Protein AF-A0A813FZU3-F1 (afdb_monomer_lite)

Organism: Polarella glacialis (NCBI:txid89957)

Radius of gyration: 17.42 Å; chains: 1; bounding box: 40×36×48 Å

Secondary structure (DSSP, 8-state):
-HHHHHHHHHTT--BPPPHHHHTTTTHHHH-SEEEEPPBTTTB--TTSSTTT-HHHHHHHHHHHHHHHHHHHHHHHHS------PPPPEEEE----TTSTTPPP--HHHHHHHHHHHHH----

Sequence (123 aa):
ALDDVTLLAAEDRFRRPPLEILDGLLGDFGSTRIAELGIPGVGLLPWDSEAGAPSLLRLDQVLTQVACQVAPAASGALGLELTSRSTGLLHEAAGWAGKPGAPQLTQDECCKWFQVFVQHKIM

Structure (mmCIF, N/CA/C/O backbone):
data_AF-A0A813FZU3-F1
#
_entry.id   AF-A0A813FZU3-F1
#
loop_
_atom_site.group_PDB
_atom_site.id
_atom_site.type_symbol
_atom_site.label_atom_id
_atom_site.label_alt_id
_atom_site.label_comp_id
_atom_site.label_asym_id
_atom_site.label_entity_id
_atom_site.label_seq_id
_atom_site.pdbx_PDB_ins_code
_atom_site.Cartn_x
_atom_site.Cartn_y
_atom_site.Cartn_z
_atom_site.occupancy
_atom_site.B_iso_or_equiv
_atom_site.auth_seq_id
_atom_site.auth_comp_id
_atom_site.auth_asym_id
_atom_site.auth_atom_id
_atom_site.pdbx_PDB_model_num
ATOM 1 N N . ALA A 1 1 ? 7.047 11.512 -2.351 1.00 66.50 1 ALA A N 1
ATOM 2 C CA . ALA A 1 1 ? 6.279 10.257 -2.527 1.00 66.50 1 ALA A CA 1
ATOM 3 C C . ALA A 1 1 ? 6.772 9.499 -3.751 1.00 66.50 1 ALA A C 1
ATOM 5 O O . ALA A 1 1 ? 7.302 8.416 -3.579 1.00 66.50 1 ALA A O 1
ATOM 6 N N . LEU A 1 2 ? 6.665 10.054 -4.968 1.00 78.38 2 LEU A N 1
ATOM 7 C CA . LEU A 1 2 ? 7.287 9.436 -6.154 1.00 78.38 2 LEU A CA 1
ATOM 8 C C . LEU A 1 2 ? 8.822 9.372 -6.044 1.00 78.38 2 LEU A C 1
ATOM 10 O O . LEU A 1 2 ? 9.424 8.370 -6.425 1.00 78.38 2 LEU A O 1
ATOM 14 N N . ASP A 1 3 ? 9.439 10.395 -5.448 1.00 82.81 3 ASP A N 1
ATOM 15 C CA . ASP A 1 3 ? 10.880 10.401 -5.167 1.00 82.81 3 ASP A CA 1
ATOM 16 C C . ASP A 1 3 ? 11.262 9.295 -4.171 1.00 82.81 3 ASP A C 1
ATOM 18 O O . ASP A 1 3 ? 12.185 8.526 -4.424 1.00 82.81 3 ASP A O 1
ATOM 22 N N . ASP A 1 4 ? 10.488 9.142 -3.091 1.00 82.50 4 ASP A N 1
ATOM 23 C CA . ASP A 1 4 ? 10.646 8.067 -2.107 1.00 82.50 4 ASP A CA 1
ATOM 24 C C . ASP A 1 4 ? 10.538 6.682 -2.768 1.00 82.50 4 ASP A C 1
ATOM 26 O O . ASP A 1 4 ? 11.349 5.803 -2.502 1.00 82.50 4 ASP A O 1
ATOM 30 N N . VAL A 1 5 ? 9.574 6.483 -3.677 1.00 82.75 5 VAL A N 1
ATOM 31 C CA . VAL A 1 5 ? 9.427 5.223 -4.431 1.00 82.75 5 VAL A CA 1
ATOM 32 C C . VAL A 1 5 ? 10.653 4.959 -5.306 1.00 82.75 5 VAL A C 1
ATOM 34 O O . VAL A 1 5 ? 11.123 3.824 -5.380 1.00 82.75 5 VAL A O 1
ATOM 37 N N . THR A 1 6 ? 11.201 6.000 -5.934 1.00 84.38 6 THR A N 1
ATOM 38 C CA . THR A 1 6 ? 12.414 5.892 -6.757 1.00 84.38 6 THR A CA 1
ATOM 39 C C . THR A 1 6 ? 13.623 5.494 -5.907 1.00 84.38 6 THR A C 1
ATOM 41 O O . THR A 1 6 ? 14.415 4.647 -6.320 1.00 84.38 6 THR A O 1
ATOM 44 N N . LEU A 1 7 ? 13.735 6.043 -4.695 1.00 82.62 7 LEU A N 1
ATOM 45 C CA . LEU A 1 7 ? 14.770 5.680 -3.728 1.00 82.62 7 LEU A CA 1
ATOM 46 C C . LEU A 1 7 ? 14.625 4.222 -3.270 1.00 82.62 7 LEU A C 1
ATOM 48 O O . LEU A 1 7 ? 15.588 3.461 -3.340 1.00 82.62 7 LEU A O 1
ATOM 52 N N . LEU A 1 8 ? 13.416 3.793 -2.896 1.00 82.31 8 LEU A N 1
ATOM 53 C CA . LEU A 1 8 ? 13.147 2.404 -2.504 1.00 82.31 8 LEU A CA 1
ATOM 54 C C . LEU A 1 8 ? 13.440 1.408 -3.639 1.00 82.31 8 LEU A C 1
ATOM 56 O O . LEU A 1 8 ? 13.920 0.301 -3.388 1.00 82.31 8 LEU A O 1
ATOM 60 N N . ALA A 1 9 ? 13.177 1.793 -4.891 1.00 82.56 9 ALA A N 1
ATOM 61 C CA . ALA A 1 9 ? 13.524 0.989 -6.059 1.00 82.56 9 ALA A CA 1
ATOM 62 C C . ALA A 1 9 ? 15.045 0.883 -6.261 1.00 82.56 9 ALA A C 1
ATOM 64 O O . ALA A 1 9 ? 15.535 -0.203 -6.569 1.00 82.56 9 ALA A O 1
ATOM 65 N N . ALA A 1 10 ? 15.791 1.973 -6.049 1.00 83.56 10 ALA A N 1
ATOM 66 C CA . ALA A 1 10 ? 17.253 1.981 -6.131 1.00 83.56 10 ALA A CA 1
ATOM 67 C C . ALA A 1 10 ? 17.919 1.116 -5.043 1.00 83.56 10 ALA A C 1
ATOM 69 O O . ALA A 1 10 ? 19.004 0.580 -5.259 1.00 83.56 10 ALA A O 1
ATOM 70 N N . GLU A 1 11 ? 17.257 0.937 -3.900 1.00 83.00 11 GLU A N 1
ATOM 71 C CA . GLU A 1 11 ? 17.695 0.062 -2.807 1.00 83.00 11 GLU A CA 1
ATOM 72 C C . GLU A 1 11 ? 17.288 -1.421 -2.968 1.00 83.00 11 GLU A C 1
ATOM 74 O O . GLU A 1 11 ? 17.471 -2.209 -2.039 1.00 83.00 11 GLU A O 1
ATOM 79 N N . ASP A 1 12 ? 16.718 -1.814 -4.114 1.00 82.31 12 ASP A N 1
ATOM 80 C CA . ASP A 1 12 ? 16.256 -3.185 -4.404 1.00 82.31 12 ASP A CA 1
ATOM 81 C C . ASP A 1 12 ? 15.269 -3.746 -3.354 1.00 82.31 12 ASP A C 1
ATOM 83 O O . ASP A 1 12 ? 15.288 -4.916 -2.960 1.00 82.31 12 ASP A O 1
ATOM 87 N N . ARG A 1 13 ? 14.378 -2.877 -2.858 1.00 84.06 13 ARG A N 1
ATOM 88 C CA . ARG A 1 13 ? 13.385 -3.238 -1.829 1.00 84.06 13 ARG A CA 1
ATOM 89 C C . ARG A 1 13 ? 12.161 -3.951 -2.389 1.00 84.06 13 ARG A C 1
ATOM 91 O O . ARG A 1 13 ? 11.479 -4.662 -1.656 1.00 84.06 13 ARG A O 1
ATOM 98 N N . PHE A 1 14 ? 11.888 -3.772 -3.675 1.00 89.00 14 PHE A N 1
ATOM 99 C CA . PHE A 1 14 ? 10.747 -4.371 -4.353 1.00 89.00 14 PHE A CA 1
ATOM 100 C C . PHE A 1 14 ? 11.049 -5.811 -4.759 1.00 89.00 14 PHE A C 1
ATOM 102 O O . PHE A 1 14 ? 11.964 -6.073 -5.540 1.00 89.00 14 PHE A O 1
ATOM 109 N N . ARG A 1 15 ? 10.240 -6.753 -4.275 1.00 90.31 15 ARG A N 1
ATOM 110 C CA . ARG A 1 15 ? 10.409 -8.187 -4.540 1.00 90.31 15 ARG A CA 1
ATOM 111 C C . ARG A 1 15 ? 9.158 -8.785 -5.145 1.00 90.31 15 ARG A C 1
ATOM 113 O O . ARG A 1 15 ? 8.048 -8.342 -4.864 1.00 90.31 15 ARG A O 1
ATOM 120 N N . ARG A 1 16 ? 9.334 -9.813 -5.974 1.00 90.31 16 ARG A N 1
ATOM 121 C CA . ARG A 1 16 ? 8.192 -10.553 -6.509 1.00 90.31 16 ARG A CA 1
ATOM 122 C C . ARG A 1 16 ? 7.514 -11.316 -5.362 1.00 90.31 16 ARG A C 1
ATOM 124 O O . ARG A 1 16 ? 8.211 -12.066 -4.673 1.00 90.31 16 ARG A O 1
ATOM 131 N N . PRO A 1 17 ? 6.200 -11.142 -5.147 1.00 90.31 17 PRO A N 1
ATOM 132 C CA . PRO A 1 17 ? 5.489 -11.953 -4.173 1.00 90.31 17 PRO A CA 1
ATOM 133 C C . PRO A 1 17 ? 5.449 -13.428 -4.619 1.00 90.31 17 PRO A C 1
ATOM 135 O O . PRO A 1 17 ? 5.484 -13.701 -5.824 1.00 90.31 17 PRO A O 1
ATOM 138 N N . PRO A 1 18 ? 5.371 -14.387 -3.677 1.00 91.12 18 PRO A N 1
ATOM 139 C CA . PRO A 1 18 ? 5.106 -15.789 -3.992 1.00 91.12 18 PRO A CA 1
ATOM 140 C C . PRO A 1 18 ? 3.855 -15.956 -4.864 1.00 91.12 18 PRO A C 1
ATOM 142 O O . PRO A 1 18 ? 2.876 -15.222 -4.707 1.00 91.12 18 PRO A O 1
ATOM 145 N N . LEU A 1 19 ? 3.876 -16.927 -5.780 1.00 87.75 19 LEU A N 1
ATOM 146 C CA . LEU A 1 19 ? 2.777 -17.139 -6.732 1.00 87.75 19 LEU A CA 1
ATOM 147 C C . LEU A 1 19 ? 1.470 -17.498 -6.018 1.00 87.75 19 LEU A C 1
ATOM 149 O O . LEU A 1 19 ? 0.394 -17.124 -6.467 1.00 87.75 19 LEU A O 1
ATOM 153 N N . G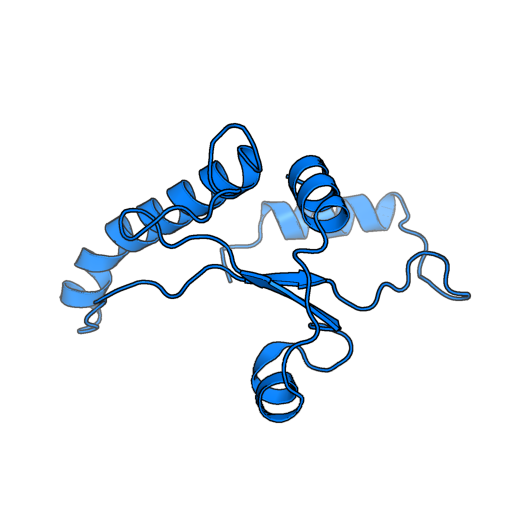LU A 1 20 ? 1.573 -18.165 -4.874 1.00 91.44 20 GLU A N 1
ATOM 154 C CA . GLU A 1 20 ? 0.454 -18.633 -4.063 1.00 91.44 20 GLU A CA 1
ATOM 155 C C . GLU A 1 20 ? -0.370 -17.487 -3.467 1.00 91.44 20 GLU A C 1
ATOM 157 O O . GLU A 1 20 ? -1.554 -17.665 -3.194 1.00 91.44 20 GLU A O 1
ATOM 162 N N . ILE A 1 21 ? 0.241 -16.314 -3.259 1.00 89.12 21 ILE A N 1
ATOM 163 C CA . ILE A 1 21 ? -0.444 -15.143 -2.690 1.00 89.12 21 ILE A CA 1
ATOM 164 C C . ILE A 1 21 ? -0.819 -14.106 -3.748 1.00 89.12 21 ILE A C 1
ATOM 166 O O . ILE A 1 21 ? -1.568 -13.177 -3.465 1.00 89.12 21 ILE A O 1
ATOM 170 N N . LEU A 1 22 ? -0.301 -14.250 -4.964 1.00 85.81 22 LEU A N 1
ATOM 171 C CA . LEU A 1 22 ? -0.411 -13.260 -6.028 1.00 85.81 22 LEU A CA 1
ATOM 172 C C . LEU A 1 22 ? -1.869 -13.058 -6.483 1.00 85.81 22 LEU A C 1
ATOM 174 O O . LEU A 1 22 ? -2.288 -11.915 -6.678 1.00 85.81 22 LEU A O 1
ATOM 178 N N . ASP A 1 23 ? -2.655 -14.138 -6.525 1.00 83.69 23 ASP A N 1
ATOM 179 C CA . ASP A 1 23 ? -4.104 -14.106 -6.790 1.00 83.69 23 ASP A CA 1
ATOM 180 C C . ASP A 1 23 ? -4.904 -13.429 -5.667 1.00 83.69 23 ASP A C 1
ATOM 182 O O . ASP A 1 23 ? -5.956 -12.846 -5.917 1.00 83.69 23 ASP A O 1
ATOM 186 N N . GLY A 1 24 ? -4.401 -13.479 -4.429 1.00 85.06 24 GLY A N 1
ATOM 187 C CA . GLY A 1 24 ? -4.985 -12.774 -3.286 1.00 85.06 24 GLY A CA 1
ATOM 188 C C . GLY A 1 24 ? -4.624 -11.287 -3.226 1.00 85.06 24 GLY A C 1
ATOM 189 O O . GLY A 1 24 ? -5.196 -10.555 -2.421 1.00 85.06 24 GLY A O 1
ATOM 190 N N . LEU A 1 25 ? -3.674 -10.839 -4.053 1.00 88.25 25 LEU A N 1
ATOM 191 C CA . LEU A 1 25 ? -3.287 -9.438 -4.193 1.00 88.25 25 LEU A CA 1
ATOM 192 C C . LEU A 1 25 ? -3.975 -8.825 -5.429 1.00 88.25 25 LEU A C 1
ATOM 194 O O . LEU A 1 25 ? -5.179 -8.961 -5.618 1.00 88.25 25 LEU A O 1
ATOM 198 N N . LEU A 1 26 ? -3.219 -8.122 -6.276 1.00 87.62 26 LEU A N 1
ATOM 199 C CA . LEU A 1 26 ? -3.710 -7.468 -7.490 1.00 87.62 26 LEU A CA 1
ATOM 200 C C . LEU A 1 26 ? -3.376 -8.278 -8.758 1.00 87.62 26 LEU A C 1
ATOM 202 O O . LEU A 1 26 ? -3.363 -7.735 -9.866 1.00 87.62 26 LEU A O 1
ATOM 206 N N . GLY A 1 27 ? -3.066 -9.569 -8.605 1.00 86.50 27 GLY A N 1
ATOM 207 C CA . GLY A 1 27 ? -2.660 -10.451 -9.695 1.00 86.50 27 GLY A CA 1
ATOM 208 C C . GLY A 1 27 ? -1.294 -10.102 -10.300 1.00 86.50 27 GLY A C 1
ATOM 209 O O . GLY A 1 27 ? -0.575 -9.219 -9.830 1.00 86.50 27 GLY A O 1
ATOM 210 N N . ASP A 1 28 ? -0.935 -10.789 -11.387 1.00 83.94 28 ASP A N 1
ATOM 211 C CA . ASP A 1 28 ? 0.422 -10.730 -11.973 1.00 83.94 28 ASP A CA 1
ATOM 212 C C . ASP A 1 28 ? 0.745 -9.356 -12.583 1.00 83.94 28 ASP A C 1
ATOM 214 O O . ASP A 1 28 ? 1.890 -8.896 -12.580 1.00 83.94 28 ASP A O 1
ATOM 218 N N . PHE A 1 29 ? -0.294 -8.656 -13.050 1.00 83.81 29 PHE A N 1
ATOM 219 C CA . PHE A 1 29 ? -0.173 -7.311 -13.607 1.00 83.81 29 PHE A CA 1
ATOM 220 C C . PHE A 1 29 ? -0.218 -6.211 -12.546 1.00 83.81 29 PHE A C 1
ATOM 222 O O . PHE A 1 29 ? 0.420 -5.181 -12.735 1.00 83.81 29 PHE A O 1
ATOM 229 N N . GLY A 1 30 ? -0.965 -6.392 -11.456 1.00 83.44 30 GLY A N 1
ATOM 230 C CA . GLY A 1 30 ? -1.105 -5.370 -10.418 1.00 83.44 30 GLY A CA 1
ATOM 231 C C . GLY A 1 30 ? -0.061 -5.467 -9.304 1.00 83.44 30 GLY A C 1
ATOM 232 O O . GLY A 1 30 ? 0.228 -4.461 -8.666 1.00 83.44 30 GLY A O 1
ATOM 233 N N . SER A 1 31 ? 0.528 -6.648 -9.090 1.00 89.06 31 SER A N 1
ATOM 234 C CA . SER A 1 31 ? 1.501 -6.933 -8.024 1.00 89.06 31 SER A CA 1
ATOM 235 C C . SER A 1 31 ? 2.771 -7.589 -8.568 1.00 89.06 31 SER A C 1
ATOM 237 O O . SER A 1 31 ? 3.214 -8.623 -8.067 1.00 89.06 31 SER A O 1
ATOM 239 N N . THR A 1 32 ? 3.370 -7.009 -9.608 1.00 89.06 32 THR A N 1
ATOM 240 C CA . THR A 1 32 ? 4.573 -7.576 -10.236 1.00 89.06 32 THR A CA 1
ATOM 241 C C . THR A 1 32 ? 5.751 -7.603 -9.265 1.00 89.06 32 THR A C 1
ATOM 243 O O . THR A 1 32 ? 6.441 -8.618 -9.149 1.00 89.06 32 THR A O 1
ATOM 246 N N . ARG A 1 33 ? 5.954 -6.511 -8.521 1.00 90.12 33 ARG A N 1
ATOM 247 C CA . ARG A 1 33 ? 6.794 -6.495 -7.319 1.00 90.12 33 ARG A CA 1
ATOM 248 C C . ARG A 1 33 ? 6.088 -5.732 -6.208 1.00 90.12 33 ARG A C 1
ATOM 250 O O . ARG A 1 33 ? 5.291 -4.838 -6.475 1.00 90.12 33 ARG A O 1
ATOM 257 N N . ILE A 1 34 ? 6.391 -6.077 -4.966 1.00 90.06 34 ILE A N 1
ATOM 258 C CA . ILE A 1 34 ? 5.861 -5.407 -3.784 1.00 90.06 34 ILE A CA 1
ATOM 259 C C . ILE A 1 34 ? 6.994 -4.969 -2.861 1.00 90.06 34 ILE A C 1
ATOM 261 O O . ILE A 1 34 ? 8.038 -5.621 -2.799 1.00 90.06 34 ILE A O 1
ATOM 265 N N . ALA A 1 35 ? 6.775 -3.873 -2.147 1.00 88.56 35 ALA A N 1
ATOM 266 C CA . ALA A 1 35 ? 7.611 -3.446 -1.034 1.00 88.56 35 ALA A CA 1
ATOM 267 C C . ALA A 1 35 ? 6.730 -3.227 0.199 1.00 88.56 35 ALA A C 1
ATOM 269 O O . ALA A 1 35 ? 5.677 -2.593 0.114 1.00 88.56 35 ALA A O 1
ATOM 270 N N . GLU A 1 36 ? 7.158 -3.764 1.336 1.00 83.81 36 GLU A N 1
ATOM 271 C CA . GLU A 1 36 ? 6.485 -3.572 2.619 1.00 83.81 36 GLU A CA 1
ATOM 272 C C . GLU A 1 36 ? 6.971 -2.272 3.271 1.00 83.81 36 GLU A C 1
ATOM 274 O O . GLU A 1 36 ? 8.169 -1.974 3.285 1.00 83.81 36 GLU A O 1
ATOM 279 N N . LEU A 1 37 ? 6.030 -1.494 3.799 1.00 79.00 37 LEU A N 1
ATOM 280 C CA . LEU A 1 37 ? 6.306 -0.346 4.663 1.00 79.00 37 LEU A CA 1
ATOM 281 C C . LEU A 1 37 ? 6.463 -0.810 6.114 1.00 79.00 37 LEU A C 1
ATOM 283 O O . LEU A 1 37 ? 6.188 -1.956 6.433 1.00 79.00 37 LEU A O 1
ATOM 287 N N . GLY A 1 38 ? 6.901 0.043 7.025 1.00 70.94 38 GLY A N 1
ATOM 288 C CA . GLY A 1 38 ? 6.922 -0.300 8.449 1.00 70.94 38 GLY A CA 1
ATOM 289 C C . GLY A 1 38 ? 5.536 -0.389 9.079 1.00 70.94 38 GLY A C 1
ATOM 290 O O . GLY A 1 38 ? 4.532 0.081 8.536 1.00 70.94 38 GLY A O 1
ATOM 291 N N . ILE A 1 39 ? 5.489 -0.945 10.292 1.00 67.56 39 ILE A N 1
ATOM 292 C CA . ILE A 1 39 ? 4.339 -0.785 11.188 1.00 67.56 39 ILE A CA 1
ATOM 293 C C . ILE A 1 39 ? 4.660 0.365 12.153 1.00 67.56 39 ILE A C 1
ATOM 295 O O . ILE A 1 39 ? 5.600 0.247 12.952 1.00 67.56 39 ILE A O 1
ATOM 299 N N . PRO A 1 40 ? 3.879 1.458 12.149 1.00 59.78 40 PRO A N 1
ATOM 300 C CA . PRO A 1 40 ? 4.058 2.559 13.084 1.00 59.78 40 PRO A CA 1
ATOM 301 C C . PRO A 1 40 ? 4.079 2.081 14.530 1.00 59.78 40 PRO A C 1
ATOM 303 O O . PRO A 1 40 ? 3.174 1.387 14.987 1.00 59.78 40 PRO A O 1
ATOM 306 N N . GLY A 1 41 ? 5.128 2.460 15.257 1.00 56.34 41 GLY A N 1
ATOM 307 C CA . GLY A 1 41 ? 5.264 2.188 16.689 1.00 56.34 41 GLY A CA 1
ATOM 308 C C . GLY A 1 41 ? 5.702 0.769 17.074 1.00 56.34 41 GLY A C 1
ATOM 309 O O . GLY A 1 41 ? 6.021 0.565 18.240 1.00 56.34 41 GLY A O 1
ATOM 310 N N . VAL A 1 42 ? 5.768 -0.189 16.140 1.00 59.81 42 VAL A N 1
ATOM 311 C CA . VAL A 1 42 ? 6.208 -1.578 16.421 1.00 59.81 42 VAL A CA 1
ATOM 312 C C . VAL A 1 42 ? 7.628 -1.841 15.906 1.00 59.81 42 VAL A C 1
ATOM 314 O O . VAL A 1 42 ? 8.357 -2.661 16.459 1.00 59.81 42 VAL A O 1
ATOM 317 N N . GLY A 1 43 ? 8.061 -1.084 14.903 1.00 55.16 43 GLY A N 1
ATOM 318 C CA . GLY A 1 43 ? 9.426 -1.097 14.400 1.00 55.16 43 GLY A CA 1
ATOM 319 C C . GLY A 1 43 ? 9.469 -0.395 13.055 1.00 55.16 43 GLY A C 1
ATOM 320 O O . GLY A 1 43 ? 8.750 -0.781 12.137 1.00 55.16 43 GLY A O 1
ATOM 321 N N . LEU A 1 44 ? 10.285 0.652 12.952 1.00 56.03 44 LEU A N 1
ATOM 322 C CA . LEU A 1 44 ? 10.618 1.232 11.657 1.00 56.03 44 LEU A CA 1
ATOM 323 C C . LEU A 1 44 ? 11.572 0.258 10.967 1.00 56.03 44 LEU A C 1
ATOM 325 O O . LEU A 1 44 ? 12.590 -0.126 11.553 1.00 56.03 44 LEU A O 1
ATOM 329 N N . LEU A 1 45 ? 11.266 -0.145 9.734 1.00 61.97 45 LEU A N 1
ATOM 330 C CA . LEU A 1 45 ? 12.293 -0.722 8.880 1.00 61.97 45 LEU A CA 1
ATOM 331 C C . LEU A 1 45 ? 13.360 0.369 8.670 1.00 61.97 45 LEU A C 1
ATOM 333 O O . LEU A 1 45 ? 13.048 1.559 8.767 1.00 61.97 45 LEU A O 1
ATOM 337 N N . PRO A 1 46 ? 14.630 0.022 8.404 1.00 55.38 46 PRO A N 1
ATOM 338 C CA . PRO A 1 46 ? 15.714 1.008 8.302 1.00 55.38 46 PRO A CA 1
ATOM 339 C C . PRO A 1 46 ? 15.417 2.197 7.363 1.00 55.38 46 PRO A C 1
ATOM 341 O O . PRO A 1 46 ? 15.939 3.294 7.560 1.00 55.38 46 PRO A O 1
ATOM 344 N N . TRP A 1 47 ? 14.554 1.983 6.367 1.00 59.22 47 TRP A N 1
ATOM 345 C CA . TRP A 1 47 ? 14.132 2.959 5.360 1.00 59.22 47 TRP A CA 1
ATOM 346 C C . TRP A 1 47 ? 12.855 3.739 5.707 1.00 59.22 47 TRP A C 1
ATOM 348 O O . TRP A 1 47 ? 12.588 4.754 5.070 1.00 59.22 47 TRP A O 1
ATOM 358 N N . ASP A 1 48 ? 12.105 3.345 6.740 1.00 58.31 48 ASP A N 1
ATOM 359 C CA . ASP A 1 48 ? 10.955 4.112 7.251 1.00 58.31 48 ASP A CA 1
ATOM 360 C C . ASP A 1 48 ? 11.390 5.293 8.135 1.00 58.31 48 ASP A C 1
ATOM 362 O O . ASP A 1 48 ? 10.595 5.879 8.868 1.00 58.31 48 ASP A O 1
ATOM 366 N N . SER A 1 49 ? 12.675 5.642 8.111 1.00 61.31 49 SER A N 1
ATOM 367 C CA . SER A 1 49 ? 13.163 6.865 8.731 1.00 61.31 49 SER A CA 1
ATOM 368 C C . SER A 1 49 ? 12.846 8.074 7.847 1.00 61.31 49 SER A C 1
ATOM 370 O O . SER A 1 49 ? 12.737 7.963 6.624 1.00 61.31 49 SER A O 1
ATOM 372 N N . GLU A 1 50 ? 12.766 9.264 8.450 1.00 58.47 50 GLU A N 1
ATOM 373 C CA . GLU A 1 50 ? 12.622 10.530 7.709 1.00 58.47 50 GLU A CA 1
ATOM 374 C C . GLU A 1 50 ? 13.731 10.746 6.659 1.00 58.47 50 GLU A C 1
ATOM 376 O O . GLU A 1 50 ? 13.555 11.531 5.731 1.00 58.47 50 GLU A O 1
ATOM 381 N N . ALA A 1 51 ? 14.859 10.037 6.781 1.00 56.97 51 ALA A N 1
ATOM 382 C CA . ALA A 1 51 ? 15.971 10.085 5.839 1.00 56.97 51 ALA A CA 1
ATOM 383 C C . ALA A 1 51 ? 15.795 9.173 4.608 1.00 56.97 51 ALA A C 1
ATOM 385 O O . ALA A 1 51 ? 16.465 9.404 3.605 1.00 56.97 51 ALA A O 1
ATOM 386 N N . GLY A 1 52 ? 14.932 8.150 4.672 1.00 68.12 52 GLY A N 1
ATOM 387 C CA . GLY A 1 52 ? 14.709 7.196 3.578 1.00 68.12 52 GLY A CA 1
ATOM 388 C C . GLY A 1 52 ? 13.476 7.534 2.742 1.00 68.12 52 GLY A C 1
ATOM 389 O O . GLY A 1 52 ? 13.580 7.801 1.548 1.00 68.12 52 GLY A O 1
ATOM 390 N N . ALA A 1 53 ? 12.301 7.555 3.374 1.00 75.56 53 ALA A N 1
ATOM 391 C CA . ALA A 1 53 ? 11.018 7.722 2.687 1.00 75.56 53 ALA A CA 1
ATOM 392 C C . ALA A 1 53 ? 10.040 8.640 3.461 1.00 75.56 53 ALA A C 1
ATOM 394 O O . ALA A 1 53 ? 8.989 8.189 3.930 1.00 75.56 53 ALA A O 1
ATOM 395 N N . PRO A 1 54 ? 10.352 9.942 3.623 1.00 78.88 54 PRO A N 1
ATOM 396 C CA . PRO A 1 54 ? 9.609 10.844 4.509 1.00 78.88 54 PRO A CA 1
ATOM 397 C C . PRO A 1 54 ? 8.154 11.092 4.090 1.00 78.88 54 PRO A C 1
ATOM 399 O O . PRO A 1 54 ? 7.278 11.262 4.940 1.00 78.88 54 PRO A O 1
ATOM 402 N N . SER A 1 55 ? 7.858 11.118 2.790 1.00 84.06 55 SER A N 1
ATOM 403 C CA . SER A 1 55 ? 6.491 11.319 2.298 1.00 84.06 55 SER A CA 1
ATOM 404 C C . SER A 1 55 ? 5.635 10.079 2.521 1.00 84.06 55 SER A C 1
ATOM 406 O O . SER A 1 55 ? 4.459 10.206 2.861 1.00 84.06 55 SER A O 1
ATOM 408 N N . LEU A 1 56 ? 6.211 8.893 2.306 1.00 81.25 56 LEU A N 1
ATOM 409 C CA . LEU A 1 56 ? 5.526 7.624 2.544 1.00 81.25 56 LEU A CA 1
ATOM 410 C C . LEU A 1 56 ? 5.290 7.410 4.037 1.00 81.25 56 LEU A C 1
ATOM 412 O O . LEU A 1 56 ? 4.174 7.077 4.422 1.00 81.25 56 LEU A O 1
ATOM 416 N N . LEU A 1 57 ? 6.281 7.723 4.876 1.00 79.62 57 LEU A N 1
ATOM 417 C CA . LEU A 1 57 ? 6.132 7.715 6.330 1.00 79.62 57 LEU A CA 1
ATOM 418 C C . LEU A 1 57 ? 5.000 8.646 6.781 1.00 79.62 57 LEU A C 1
ATOM 420 O O . LEU A 1 57 ? 4.152 8.267 7.587 1.00 79.62 57 LEU A O 1
ATOM 424 N N . ARG A 1 58 ? 4.947 9.866 6.237 1.00 82.62 58 ARG A N 1
ATOM 425 C CA . ARG A 1 58 ? 3.883 10.820 6.561 1.00 82.62 58 ARG A CA 1
ATOM 426 C C . ARG A 1 58 ? 2.506 10.326 6.117 1.00 82.62 58 ARG A C 1
ATOM 428 O O . ARG A 1 58 ? 1.543 10.479 6.866 1.00 82.62 58 ARG A O 1
ATOM 435 N N . LEU A 1 59 ? 2.395 9.754 4.918 1.00 82.25 59 LEU A N 1
ATOM 436 C CA . LEU A 1 59 ? 1.145 9.160 4.436 1.00 82.25 59 LEU A CA 1
ATOM 437 C C . LEU A 1 59 ? 0.682 8.045 5.381 1.00 82.25 59 LEU A C 1
ATOM 439 O O . LEU A 1 59 ? -0.478 8.002 5.782 1.00 82.25 59 LEU A O 1
ATOM 443 N N . ASP A 1 60 ? 1.611 7.190 5.783 1.00 79.38 60 ASP A N 1
ATOM 444 C CA . ASP A 1 60 ? 1.359 6.065 6.666 1.00 79.38 60 ASP A CA 1
ATOM 445 C C . ASP A 1 60 ? 0.904 6.498 8.078 1.00 79.38 60 ASP A C 1
ATOM 447 O O . ASP A 1 60 ? -0.032 5.934 8.659 1.00 79.38 60 ASP A O 1
ATOM 451 N N . GLN A 1 61 ? 1.482 7.579 8.608 1.00 81.56 61 GLN A N 1
ATOM 452 C CA . GLN A 1 61 ? 1.025 8.221 9.846 1.00 81.56 61 GLN A CA 1
ATOM 453 C C . GLN A 1 61 ? -0.402 8.770 9.724 1.00 81.56 61 GLN A C 1
ATOM 455 O O . GLN A 1 61 ? -1.208 8.584 10.637 1.00 81.56 61 GLN A O 1
ATOM 460 N N . VAL A 1 62 ? -0.743 9.406 8.597 1.00 85.81 62 VAL A N 1
ATOM 461 C CA . VAL A 1 62 ? -2.104 9.913 8.352 1.00 85.81 62 VAL A CA 1
ATOM 462 C C . VAL A 1 62 ? -3.110 8.763 8.320 1.00 85.81 62 VAL A C 1
ATOM 464 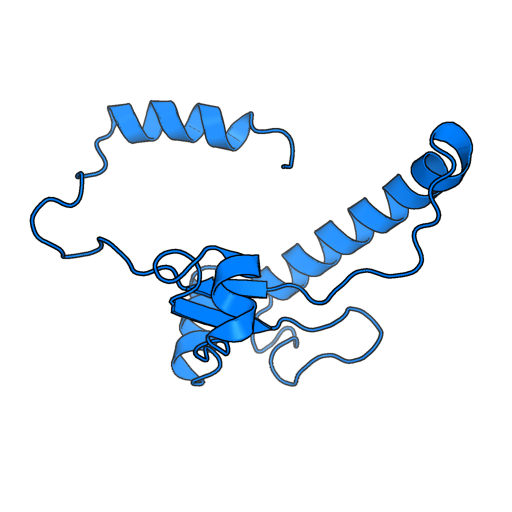O O . VAL A 1 62 ? -4.142 8.845 8.982 1.00 85.81 62 VAL A O 1
ATOM 467 N N . LEU A 1 63 ? -2.803 7.666 7.622 1.00 81.81 63 LEU A N 1
ATOM 468 C CA . LEU A 1 63 ? -3.672 6.484 7.580 1.00 81.81 63 LEU A CA 1
ATOM 469 C C . LEU A 1 63 ? -3.861 5.864 8.970 1.00 81.81 63 LEU A C 1
ATOM 471 O O . LEU A 1 63 ? -4.975 5.496 9.342 1.00 81.81 63 LEU A O 1
ATOM 475 N N . THR A 1 64 ? -2.796 5.820 9.774 1.00 81.44 64 THR A N 1
ATOM 476 C CA . THR A 1 64 ? -2.872 5.384 11.178 1.00 81.44 64 THR A CA 1
ATOM 477 C C . THR A 1 64 ? -3.808 6.269 11.984 1.00 81.44 64 THR A C 1
ATOM 479 O O . THR A 1 64 ? -4.665 5.769 12.706 1.00 81.44 64 THR A O 1
ATOM 482 N N . GLN A 1 65 ? -3.675 7.587 11.846 1.00 85.50 65 GLN A N 1
ATOM 483 C CA . GLN A 1 65 ? -4.511 8.540 12.562 1.00 85.50 65 GLN A CA 1
ATOM 484 C C . GLN A 1 65 ? -5.985 8.398 12.170 1.00 85.50 65 GLN A C 1
ATOM 486 O O . GLN A 1 65 ? -6.846 8.422 13.049 1.00 85.50 65 GLN A O 1
ATOM 491 N N . VAL A 1 66 ? -6.277 8.196 10.881 1.00 86.38 66 VAL A N 1
ATOM 492 C CA . VAL A 1 66 ? -7.635 7.904 10.400 1.00 86.38 66 VAL A CA 1
ATOM 493 C C . VAL A 1 66 ? -8.166 6.628 11.054 1.00 86.38 66 VAL A C 1
ATOM 495 O O . VAL A 1 66 ? -9.255 6.653 11.624 1.00 86.38 66 VAL A O 1
ATOM 498 N N . ALA A 1 67 ? -7.392 5.539 11.065 1.00 83.12 67 ALA A N 1
ATOM 499 C CA . ALA A 1 67 ? -7.798 4.292 11.715 1.00 83.12 67 ALA A CA 1
ATOM 500 C C . ALA A 1 67 ? -8.084 4.483 13.218 1.00 83.12 67 ALA A C 1
ATOM 502 O O . ALA A 1 67 ? -9.120 4.036 13.712 1.00 83.12 67 ALA A O 1
ATOM 503 N N . CYS A 1 68 ? -7.227 5.216 13.937 1.00 85.12 68 CYS A N 1
ATOM 504 C CA . CYS A 1 68 ? -7.434 5.540 15.351 1.00 85.12 68 CYS A CA 1
ATOM 505 C C . CYS A 1 68 ? -8.705 6.366 15.592 1.00 85.12 68 CYS A C 1
ATOM 507 O O . CYS A 1 68 ? -9.368 6.181 16.609 1.00 85.12 68 CYS A O 1
ATOM 509 N N . GLN A 1 69 ? -9.057 7.270 14.676 1.00 89.00 69 GLN A N 1
ATOM 510 C CA . GLN A 1 69 ? -10.277 8.077 14.774 1.00 89.00 69 GLN A CA 1
ATOM 511 C C . GLN A 1 69 ? -11.542 7.281 14.441 1.00 89.00 69 GLN A C 1
ATOM 513 O O . GLN A 1 69 ? -12.606 7.566 14.987 1.00 89.00 69 GLN A O 1
ATOM 518 N N . VAL A 1 70 ? -11.435 6.278 13.568 1.00 87.38 70 VAL A N 1
ATOM 519 C CA . VAL A 1 70 ? -12.551 5.397 13.196 1.00 87.38 70 VAL A CA 1
ATOM 520 C C . VAL A 1 70 ? -12.804 4.326 14.263 1.00 87.38 70 VAL A C 1
ATOM 522 O O . VAL A 1 70 ? -13.952 3.932 14.462 1.00 87.38 70 VAL A O 1
ATOM 525 N N . ALA A 1 71 ? -11.774 3.890 14.994 1.00 87.31 71 ALA A N 1
ATOM 526 C CA . ALA A 1 71 ? -11.871 2.794 15.960 1.00 87.31 71 ALA A CA 1
ATOM 527 C C . ALA A 1 71 ? -12.997 2.931 17.010 1.00 87.31 71 ALA A C 1
ATOM 529 O O . ALA A 1 71 ? -13.709 1.947 17.218 1.00 87.31 71 ALA A O 1
ATOM 530 N N . PRO A 1 72 ? -13.252 4.105 17.627 1.00 88.12 72 PRO A N 1
ATOM 531 C CA . PRO A 1 72 ? -14.366 4.260 18.566 1.00 88.12 72 PRO A CA 1
ATOM 532 C C . PRO A 1 72 ? -15.744 4.091 17.914 1.00 88.12 72 PRO A C 1
ATOM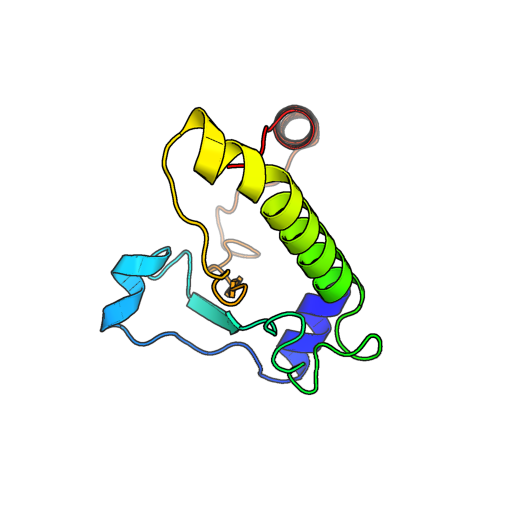 534 O O . PRO A 1 72 ? -16.661 3.546 18.524 1.00 88.12 72 PRO A O 1
AT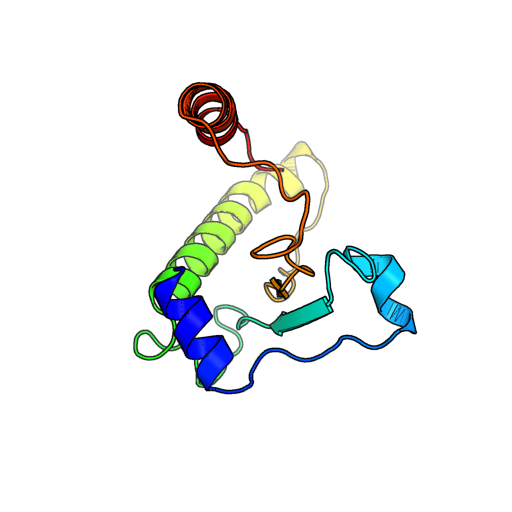OM 537 N N . ALA A 1 73 ? -15.905 4.548 16.668 1.00 90.06 73 ALA A N 1
ATOM 538 C CA . ALA A 1 73 ? -17.155 4.393 15.928 1.00 90.06 73 ALA A CA 1
ATOM 539 C C . ALA A 1 73 ? -17.352 2.942 15.464 1.00 90.06 73 ALA A C 1
ATOM 541 O O . ALA A 1 73 ? -18.471 2.430 15.505 1.00 90.06 73 ALA A O 1
ATOM 542 N N . ALA A 1 74 ? -16.267 2.267 15.074 1.00 88.00 74 ALA A N 1
ATOM 543 C CA . ALA A 1 74 ? -16.284 0.860 14.699 1.00 88.00 74 ALA A CA 1
ATOM 544 C C . ALA A 1 74 ? -16.738 -0.028 15.868 1.00 88.00 74 ALA A C 1
ATOM 546 O O . ALA A 1 74 ? -17.675 -0.809 15.704 1.00 88.00 74 ALA A O 1
ATOM 547 N N . SER A 1 75 ? -16.165 0.150 17.061 1.00 86.94 75 SER A N 1
ATOM 548 C CA . SER A 1 75 ? -16.537 -0.648 18.236 1.00 86.94 75 SER A CA 1
ATOM 549 C C . SER A 1 75 ? -17.909 -0.280 18.794 1.00 86.94 75 SER A C 1
ATOM 551 O O . SER A 1 75 ? -18.699 -1.167 19.107 1.00 86.94 75 SER A O 1
ATOM 553 N N . GLY A 1 76 ? -18.228 1.015 18.874 1.00 87.38 76 GLY A N 1
ATOM 554 C CA . GLY A 1 76 ? -19.474 1.487 19.474 1.00 87.38 76 GLY A CA 1
ATOM 555 C C . GLY A 1 76 ? -20.709 1.304 18.593 1.00 87.38 76 GLY A C 1
ATOM 556 O O . GLY A 1 76 ? -21.729 0.808 19.063 1.00 87.38 76 GLY A O 1
ATOM 557 N N . ALA A 1 77 ? -20.644 1.722 17.326 1.00 87.19 77 ALA A N 1
ATOM 558 C CA . ALA A 1 77 ? -21.813 1.766 16.444 1.00 87.19 77 ALA A CA 1
ATOM 559 C C . ALA A 1 77 ? -21.927 0.543 15.525 1.00 87.19 77 ALA A C 1
ATOM 561 O O . ALA A 1 77 ? -23.037 0.159 15.164 1.00 87.19 77 ALA A O 1
ATOM 562 N N . LEU A 1 78 ? -20.796 -0.054 15.136 1.00 89.00 78 LEU A N 1
ATOM 563 C CA . LEU A 1 78 ? -20.762 -1.177 14.191 1.00 89.00 78 LEU A CA 1
ATOM 564 C C . LEU A 1 78 ? -20.496 -2.527 14.874 1.00 89.00 78 LEU A C 1
ATOM 566 O O . LEU A 1 78 ? -20.631 -3.561 14.226 1.00 89.00 78 LEU A O 1
ATOM 570 N N . GLY A 1 79 ? -20.130 -2.532 16.162 1.00 90.31 79 GLY A N 1
ATOM 571 C CA . GLY A 1 79 ? -19.776 -3.749 16.897 1.00 90.31 79 GLY A CA 1
ATOM 572 C C . GLY A 1 79 ? -18.518 -4.444 16.363 1.00 90.31 79 GLY A C 1
ATOM 573 O O . GLY A 1 79 ? -18.379 -5.654 16.513 1.00 90.31 79 GLY A O 1
ATOM 574 N N . LEU A 1 80 ? -17.626 -3.697 15.706 1.00 89.12 80 LEU A N 1
ATOM 575 C CA . LEU A 1 80 ? -16.379 -4.198 15.132 1.00 89.12 80 LEU A CA 1
ATOM 576 C C . LEU A 1 80 ? -15.204 -3.898 16.065 1.00 89.12 80 LEU A C 1
ATOM 578 O O . LEU A 1 80 ? -15.004 -2.758 16.481 1.00 89.12 80 LEU A O 1
ATOM 582 N N . GLU A 1 81 ? -14.382 -4.905 16.345 1.00 86.75 81 GLU A N 1
ATOM 583 C CA . GLU A 1 81 ? -13.153 -4.734 17.119 1.00 86.75 81 GLU A CA 1
ATOM 584 C C . GLU A 1 81 ? -11.961 -4.525 16.177 1.00 86.75 81 GLU A C 1
ATOM 586 O O . GLU A 1 81 ? -11.593 -5.414 15.409 1.00 86.75 81 GLU A O 1
ATOM 591 N N . LEU A 1 82 ? -11.358 -3.334 16.222 1.00 82.31 82 LEU A N 1
ATOM 592 C CA . LEU A 1 82 ? -10.128 -3.032 15.490 1.00 82.31 82 LEU A CA 1
ATOM 593 C C . LEU A 1 82 ? -8.937 -3.219 16.433 1.00 82.31 82 LEU A C 1
ATOM 595 O O . LEU A 1 82 ? -8.734 -2.414 17.339 1.00 82.31 82 LEU A O 1
ATOM 599 N N . THR A 1 83 ? -8.159 -4.281 16.230 1.00 78.12 83 THR A N 1
ATOM 600 C CA . THR A 1 83 ? -7.047 -4.653 17.123 1.00 78.12 83 THR A CA 1
ATOM 601 C C . THR A 1 83 ? -5.706 -4.095 16.656 1.00 78.12 83 THR A C 1
ATOM 603 O O . THR A 1 83 ? -4.926 -3.582 17.456 1.00 78.12 83 THR A O 1
ATOM 606 N N . SER A 1 84 ? -5.430 -4.171 15.356 1.00 74.44 84 SER A N 1
ATOM 607 C CA . SER A 1 84 ? -4.213 -3.649 14.741 1.00 74.44 84 SER A CA 1
ATOM 608 C C . SER A 1 84 ? -4.422 -3.367 13.254 1.00 74.44 84 SER A C 1
ATOM 610 O O . SER A 1 84 ? -5.396 -3.810 12.644 1.00 74.44 84 SER A O 1
ATOM 612 N N . ARG A 1 85 ? -3.491 -2.610 12.667 1.00 76.88 85 ARG A N 1
ATOM 613 C CA . ARG A 1 85 ? -3.376 -2.465 11.213 1.00 76.88 85 ARG A CA 1
ATOM 614 C C . ARG A 1 85 ? -2.332 -3.433 10.680 1.00 76.88 85 ARG A C 1
ATOM 616 O O . ARG A 1 85 ? -1.298 -3.646 11.315 1.00 76.88 85 ARG A O 1
ATOM 623 N N . SER A 1 86 ? -2.584 -3.964 9.491 1.00 77.88 86 SER A N 1
ATOM 624 C CA . SER A 1 86 ? -1.546 -4.627 8.717 1.00 77.88 86 SER A CA 1
ATOM 625 C C . SER A 1 86 ? -0.477 -3.624 8.287 1.00 77.88 86 SER A C 1
ATOM 627 O O . SER A 1 86 ? -0.663 -2.400 8.294 1.00 77.88 86 SER A O 1
ATOM 629 N N . THR A 1 87 ? 0.660 -4.170 7.893 1.00 79.00 87 THR A N 1
ATOM 630 C CA . THR A 1 87 ? 1.717 -3.443 7.210 1.00 79.00 87 THR A CA 1
ATOM 631 C C . THR A 1 87 ? 1.202 -2.831 5.904 1.00 79.00 87 THR A C 1
ATOM 633 O O . THR A 1 87 ? 0.388 -3.444 5.209 1.00 79.00 87 THR A O 1
ATOM 636 N N . GLY A 1 88 ? 1.656 -1.619 5.573 1.00 80.62 88 GLY A N 1
ATOM 637 C CA . GLY A 1 88 ? 1.359 -1.004 4.279 1.00 80.62 88 GLY A CA 1
ATOM 638 C C . GLY A 1 88 ? 2.122 -1.707 3.156 1.00 80.62 88 GLY A C 1
ATOM 639 O O . GLY A 1 88 ? 3.282 -2.071 3.334 1.00 80.62 88 GLY A O 1
ATOM 640 N N . LEU A 1 89 ? 1.485 -1.888 2.000 1.00 86.38 89 LEU A N 1
ATOM 641 C CA . LEU A 1 89 ? 2.108 -2.486 0.818 1.00 86.38 89 LEU A CA 1
ATOM 642 C C . LEU A 1 89 ? 2.167 -1.472 -0.321 1.00 86.38 89 LEU A C 1
ATOM 644 O O . LEU A 1 89 ? 1.157 -0.875 -0.694 1.00 86.38 89 LEU A O 1
ATOM 648 N N . LEU A 1 90 ? 3.352 -1.310 -0.901 1.00 88.25 90 LEU A N 1
ATOM 649 C CA . LEU A 1 90 ? 3.539 -0.631 -2.175 1.00 88.25 90 LEU A CA 1
ATOM 650 C C . LEU A 1 90 ? 3.565 -1.664 -3.288 1.00 88.25 90 LEU A C 1
ATOM 652 O O . LEU A 1 90 ? 4.346 -2.612 -3.244 1.00 88.25 90 LEU A O 1
ATOM 656 N N . HIS A 1 91 ? 2.743 -1.439 -4.303 1.00 89.44 91 HIS A N 1
ATOM 657 C CA . HIS A 1 91 ? 2.646 -2.307 -5.464 1.00 89.44 91 HIS A CA 1
ATOM 658 C C . HIS A 1 91 ? 3.312 -1.645 -6.661 1.00 89.44 91 HIS A C 1
ATOM 660 O O . HIS A 1 91 ? 2.908 -0.570 -7.105 1.00 89.44 91 HIS A O 1
ATOM 666 N N . GLU A 1 92 ? 4.316 -2.312 -7.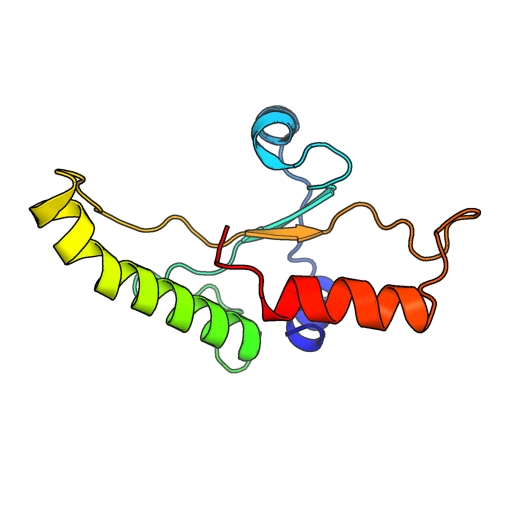210 1.00 87.94 92 GLU A N 1
ATOM 667 C CA . GLU A 1 92 ? 4.793 -2.030 -8.550 1.00 87.94 92 GLU A CA 1
ATOM 668 C C . GLU A 1 92 ? 3.986 -2.880 -9.529 1.00 87.94 92 GLU A C 1
ATOM 670 O O . GLU A 1 92 ? 4.177 -4.095 -9.653 1.00 87.94 92 GLU A O 1
ATOM 675 N N . ALA A 1 93 ? 3.049 -2.221 -10.203 1.00 85.69 93 ALA A N 1
ATOM 676 C CA . ALA A 1 93 ? 2.271 -2.823 -11.269 1.00 85.69 93 ALA A CA 1
ATOM 677 C C . ALA A 1 93 ? 3.103 -2.907 -12.555 1.00 85.69 93 ALA A C 1
ATOM 679 O O . ALA A 1 93 ? 3.913 -2.025 -12.856 1.00 85.69 93 ALA A O 1
ATOM 680 N N . ALA A 1 94 ? 2.852 -3.936 -13.361 1.00 73.38 94 ALA A N 1
ATOM 681 C CA . ALA A 1 94 ? 3.392 -4.051 -14.704 1.00 73.38 94 ALA A CA 1
ATOM 682 C C . ALA A 1 94 ? 2.914 -2.857 -15.542 1.00 73.38 94 ALA A C 1
ATOM 684 O O . ALA A 1 94 ? 1.798 -2.829 -16.066 1.00 73.38 94 ALA A O 1
ATOM 685 N N . GLY A 1 95 ? 3.785 -1.860 -15.684 1.00 64.88 95 GLY A N 1
ATOM 686 C CA . GLY A 1 95 ? 3.488 -0.658 -16.440 1.00 64.88 95 GLY A CA 1
ATOM 687 C C . GLY A 1 95 ? 3.166 -0.960 -17.904 1.00 64.88 95 GLY A C 1
ATOM 688 O O . GLY A 1 95 ? 3.761 -1.831 -18.551 1.00 64.88 95 GLY A O 1
ATOM 689 N N . TRP A 1 96 ? 2.232 -0.184 -18.448 1.00 60.41 96 TRP A N 1
ATOM 690 C CA . TRP A 1 96 ? 2.129 0.055 -19.888 1.00 60.41 96 TRP A CA 1
ATOM 691 C C . TRP A 1 96 ? 3.089 1.165 -20.341 1.00 60.41 96 TRP A C 1
ATOM 693 O O . TRP A 1 96 ? 3.195 1.436 -21.531 1.00 60.41 96 TRP A O 1
ATOM 703 N N . ALA A 1 97 ? 3.813 1.796 -19.409 1.00 58.62 97 ALA A N 1
ATOM 704 C CA . ALA A 1 97 ? 4.768 2.856 -19.699 1.00 58.62 97 ALA A CA 1
ATOM 705 C C . ALA A 1 97 ? 5.784 2.405 -20.764 1.00 58.62 97 ALA A C 1
ATOM 707 O O . ALA A 1 97 ? 6.484 1.409 -20.592 1.00 58.62 97 ALA A O 1
ATOM 708 N N . GLY A 1 98 ? 5.814 3.118 -21.892 1.00 57.47 98 GLY A N 1
ATOM 709 C CA . GLY A 1 98 ? 6.697 2.817 -23.022 1.00 57.47 98 GLY A CA 1
ATOM 710 C C . GLY A 1 98 ? 6.290 1.614 -23.884 1.00 57.47 98 GLY A C 1
ATOM 711 O O . GLY A 1 98 ? 7.000 1.303 -24.838 1.00 57.47 98 GLY A O 1
ATOM 712 N N . LYS A 1 99 ? 5.163 0.943 -23.603 1.00 65.00 99 LYS A N 1
ATOM 713 C CA . LYS A 1 99 ? 4.657 -0.146 -24.452 1.00 65.00 99 LYS A CA 1
ATOM 714 C C . LYS A 1 99 ? 3.866 0.409 -25.646 1.00 65.00 99 LYS A C 1
ATOM 716 O O . LYS A 1 99 ? 3.093 1.357 -25.477 1.00 65.00 99 LYS A O 1
ATOM 721 N N . PRO A 1 100 ? 4.001 -0.186 -26.847 1.00 68.38 100 PRO A N 1
ATOM 722 C CA . PRO A 1 100 ? 3.153 0.154 -27.986 1.00 68.38 100 PRO A CA 1
ATOM 723 C C . PRO A 1 100 ? 1.672 -0.005 -27.618 1.00 68.38 100 PRO A C 1
ATOM 725 O O . PRO A 1 100 ? 1.270 -1.058 -27.130 1.00 68.38 100 PRO A O 1
ATOM 728 N N . GLY A 1 101 ? 0.869 1.038 -27.840 1.00 69.94 101 GLY A N 1
ATOM 729 C CA . GLY A 1 101 ? -0.566 1.029 -27.530 1.00 69.94 101 GLY A CA 1
ATOM 730 C C . GLY A 1 101 ? -0.942 1.479 -26.114 1.00 69.94 101 GLY A C 1
ATOM 731 O O . GLY A 1 101 ? -2.120 1.428 -25.772 1.00 69.94 101 GLY A O 1
ATOM 732 N N . ALA A 1 102 ? 0.011 1.946 -25.299 1.00 71.00 102 ALA A N 1
ATOM 733 C CA . ALA A 1 102 ? -0.328 2.644 -24.062 1.00 71.00 102 ALA A CA 1
ATOM 734 C C . ALA A 1 102 ? -1.145 3.914 -24.374 1.00 71.00 102 ALA A C 1
ATOM 736 O O . ALA A 1 102 ? -0.712 4.706 -25.218 1.00 71.00 102 ALA A O 1
ATOM 737 N N . PRO A 1 103 ? -2.309 4.123 -23.730 1.00 74.44 103 PRO A N 1
ATOM 738 C CA . PRO A 1 103 ? -3.097 5.328 -23.948 1.00 74.44 103 PRO A CA 1
ATOM 739 C C . PRO A 1 103 ? -2.277 6.554 -23.534 1.00 74.44 103 PRO A C 1
ATOM 741 O O . PRO A 1 103 ? -1.730 6.607 -22.430 1.00 74.44 103 PRO A O 1
ATOM 744 N N . GLN A 1 104 ? -2.151 7.523 -24.441 1.00 80.00 104 GLN A N 1
ATOM 745 C CA . GLN A 1 104 ? -1.523 8.798 -24.115 1.00 80.00 104 GLN A CA 1
ATOM 746 C C . GLN A 1 104 ? -2.481 9.603 -23.256 1.00 80.00 104 GLN A C 1
ATOM 748 O O . GLN A 1 104 ? -3.610 9.838 -23.667 1.00 80.00 104 GLN A O 1
ATOM 753 N N . LEU A 1 105 ? -2.006 10.045 -22.093 1.00 81.69 105 LEU A N 1
ATOM 754 C CA . LEU A 1 105 ? -2.784 10.893 -21.207 1.00 81.69 105 LEU A CA 1
ATOM 755 C C . LEU A 1 105 ? -2.984 12.265 -21.861 1.00 81.69 105 LEU A C 1
ATOM 757 O O . LEU A 1 105 ? -2.061 13.079 -21.930 1.00 81.69 105 LEU A O 1
ATOM 761 N N . THR A 1 106 ? -4.190 12.505 -22.359 1.00 90.56 106 THR A N 1
ATOM 762 C CA . THR A 1 106 ? -4.575 13.796 -22.938 1.00 90.56 106 THR A CA 1
ATOM 763 C C . THR A 1 106 ? -4.974 14.798 -21.854 1.00 90.56 106 THR A C 1
ATOM 765 O O . THR A 1 106 ? -5.275 14.432 -20.717 1.00 90.56 106 THR A O 1
ATOM 768 N N . GLN A 1 107 ? -5.012 16.090 -22.196 1.00 89.94 107 GLN A N 1
ATOM 769 C CA . GLN A 1 107 ? -5.466 17.128 -21.265 1.00 89.94 107 GLN A CA 1
ATOM 770 C C . GLN A 1 107 ? -6.920 16.907 -20.812 1.00 89.94 107 GLN A C 1
ATOM 772 O O . GLN A 1 107 ? -7.222 17.065 -19.630 1.00 89.94 107 GLN A O 1
ATOM 777 N N . ASP A 1 108 ? -7.801 16.489 -21.720 1.00 89.12 108 ASP A N 1
ATOM 778 C CA . ASP A 1 108 ? -9.207 16.223 -21.400 1.00 89.12 108 ASP A CA 1
ATOM 779 C C . ASP A 1 108 ? -9.352 15.024 -20.452 1.00 89.12 108 ASP A C 1
ATOM 781 O O . ASP A 1 108 ? -10.127 15.065 -19.491 1.00 89.12 108 ASP A O 1
ATOM 785 N N . GLU A 1 109 ? -8.555 13.973 -20.660 1.00 89.06 109 GLU A N 1
ATOM 786 C CA . GLU A 1 109 ? -8.483 12.843 -19.733 1.00 89.06 109 GLU A CA 1
ATOM 787 C C . GLU A 1 109 ? -7.908 13.250 -18.378 1.00 89.06 109 GLU A C 1
ATOM 789 O O . GLU A 1 109 ? -8.450 12.834 -17.355 1.00 89.06 109 GLU A O 1
ATOM 794 N N . CYS A 1 110 ? -6.875 14.099 -18.343 1.00 88.50 110 CYS A N 1
ATOM 795 C CA . CYS A 1 110 ? -6.364 14.684 -17.104 1.00 88.50 110 CYS A CA 1
ATOM 796 C C . CYS A 1 110 ? -7.476 15.392 -16.332 1.00 88.50 110 CYS A C 1
ATOM 798 O O . CYS A 1 110 ? -7.667 15.109 -15.154 1.00 88.50 110 CYS A O 1
ATOM 800 N N . CYS A 1 111 ? -8.235 16.281 -16.977 1.00 87.31 111 CYS A N 1
ATOM 801 C CA . CYS A 1 111 ? -9.322 17.011 -16.325 1.00 87.31 111 CYS A CA 1
ATOM 802 C C . CYS A 1 111 ? -10.405 16.066 -15.787 1.00 87.31 111 CYS A C 1
ATOM 804 O O . CYS A 1 111 ? -10.831 16.208 -14.638 1.00 87.31 111 CYS A O 1
ATOM 806 N N . LYS A 1 112 ? -10.800 15.062 -16.580 1.00 86.31 112 LYS A N 1
ATOM 807 C CA . LYS A 1 112 ? -11.762 14.031 -16.171 1.00 86.31 112 LYS A CA 1
ATOM 808 C C . LYS A 1 112 ? -11.276 13.267 -14.938 1.00 86.31 112 LYS A C 1
ATOM 810 O O . LYS A 1 112 ? -11.995 13.173 -13.945 1.00 86.31 112 LYS A O 1
ATOM 815 N N . TRP A 1 113 ? -10.066 12.716 -14.992 1.00 85.50 113 TRP A N 1
ATOM 816 C CA . TRP A 1 113 ? -9.526 11.896 -13.910 1.00 85.50 113 TRP A CA 1
ATOM 817 C C . TRP A 1 113 ? -9.179 12.718 -12.676 1.00 85.50 113 TRP A C 1
ATOM 819 O O . TRP A 1 113 ? -9.391 12.243 -11.569 1.00 85.50 113 TRP A O 1
ATOM 829 N N . PHE A 1 114 ? -8.724 13.960 -12.832 1.00 83.69 114 PHE A N 1
ATOM 830 C CA . PHE A 1 114 ? -8.432 14.846 -11.708 1.00 83.69 114 PHE A CA 1
ATOM 831 C C . PHE A 1 114 ? -9.677 15.103 -10.859 1.00 83.69 114 PHE A C 1
ATOM 833 O O . PHE A 1 114 ? -9.622 14.989 -9.637 1.00 83.69 114 PHE A O 1
ATOM 840 N N . GLN A 1 115 ? -10.823 15.364 -11.493 1.00 81.38 115 GLN A N 1
ATOM 841 C CA . GLN A 1 115 ? -12.082 15.510 -10.767 1.00 81.38 115 GLN A CA 1
ATOM 842 C C . GLN A 1 115 ? -12.449 14.222 -10.017 1.00 81.38 115 GLN A C 1
ATOM 844 O O . GLN A 1 115 ? -12.844 14.279 -8.853 1.00 81.38 115 GLN A O 1
ATOM 849 N N . VAL A 1 116 ? -12.264 13.064 -10.657 1.00 81.38 116 VAL A N 1
ATOM 850 C CA . VAL A 1 116 ? -12.491 11.755 -10.035 1.00 81.38 116 VAL A CA 1
ATOM 851 C C . VAL A 1 116 ? -11.551 11.530 -8.847 1.00 81.38 116 VAL A C 1
ATOM 853 O O . VAL A 1 116 ? -12.020 11.073 -7.811 1.00 81.38 116 VAL A O 1
ATOM 856 N N . PHE A 1 117 ? -10.267 11.880 -8.950 1.00 76.44 117 PHE A N 1
ATOM 857 C CA . PHE A 1 117 ? -9.284 11.728 -7.872 1.00 76.44 117 PH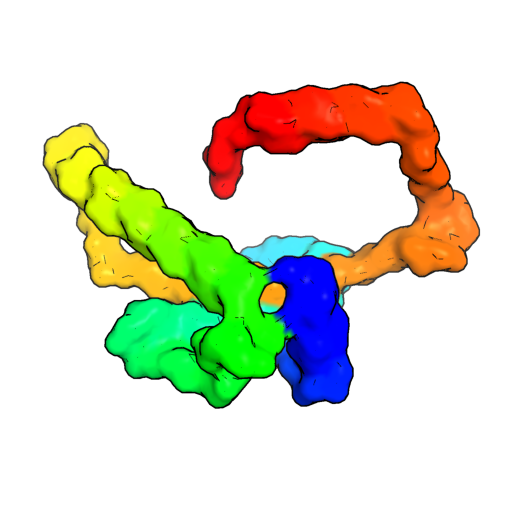E A CA 1
ATOM 858 C C . PHE A 1 117 ? -9.562 12.651 -6.686 1.00 76.44 117 PHE A C 1
ATOM 860 O O . PHE A 1 117 ? -9.489 12.213 -5.544 1.00 76.44 117 PHE A O 1
ATOM 867 N N . VAL A 1 118 ? -9.909 13.914 -6.942 1.00 73.88 118 VAL A N 1
ATOM 868 C CA . VAL A 1 118 ? -10.198 14.900 -5.887 1.00 73.88 118 VAL A CA 1
ATOM 869 C C . VAL A 1 118 ? -11.491 14.566 -5.140 1.00 73.88 118 VAL A C 1
ATOM 871 O O . VAL A 1 118 ? -11.616 14.866 -3.955 1.00 73.88 118 VAL A O 1
ATOM 874 N N . GLN A 1 119 ? -12.463 13.963 -5.826 1.00 71.62 119 GLN A N 1
ATOM 875 C CA . GLN A 1 119 ? -13.778 13.652 -5.260 1.00 71.62 119 GLN A CA 1
ATOM 876 C C . GLN A 1 119 ? -13.914 12.203 -4.784 1.00 71.62 119 GLN A C 1
ATOM 878 O O . GLN A 1 119 ? -14.926 11.874 -4.160 1.00 71.62 119 GLN A O 1
ATOM 883 N N . HIS A 1 120 ? -12.931 11.336 -5.054 1.00 53.06 120 HIS A N 1
ATOM 884 C CA . HIS A 1 120 ? -12.955 9.968 -4.554 1.00 53.06 120 HIS A CA 1
ATOM 885 C C . HIS A 1 120 ? -12.915 9.988 -3.029 1.00 53.06 120 HIS A C 1
ATOM 887 O O . HIS A 1 120 ? -11.951 10.431 -2.406 1.00 53.06 120 HIS A O 1
ATOM 893 N N . LYS A 1 121 ? -13.992 9.491 -2.421 1.00 43.53 121 LYS A N 1
ATOM 894 C CA . LYS A 1 121 ? -13.961 9.091 -1.020 1.00 43.53 121 LYS A CA 1
ATOM 895 C C . LYS A 1 121 ? -13.137 7.812 -0.938 1.00 43.53 121 LYS A C 1
ATOM 897 O O . LYS A 1 121 ? -13.266 6.962 -1.815 1.00 43.53 121 LYS A O 1
ATOM 902 N N . ILE A 1 122 ? -12.278 7.754 0.077 1.00 45.72 122 ILE A N 1
ATOM 903 C CA . ILE A 1 122 ? -11.376 6.643 0.408 1.00 45.72 122 ILE A CA 1
ATOM 904 C C . ILE A 1 122 ? -12.046 5.301 0.058 1.00 45.72 122 ILE A C 1
ATOM 906 O O . ILE A 1 122 ? -13.131 5.030 0.578 1.00 45.72 122 ILE A O 1
ATOM 910 N N . MET A 1 123 ? -11.432 4.530 -0.850 1.00 38.03 123 MET A N 1
ATOM 911 C CA . MET A 1 123 ? -11.721 3.098 -1.006 1.00 38.03 123 MET A CA 1
ATOM 912 C C . MET A 1 123 ? -10.993 2.324 0.082 1.00 38.03 123 MET A C 1
ATOM 914 O O . MET A 1 123 ? -9.809 2.659 0.320 1.00 38.03 123 MET A O 1
#

Foldseek 3Di:
DVVLVVLCVVVVQWAADPPVCQVVPPHCQFAVTKHWADFPPPDGDPQLDCVRRVVVVVVNVVVVVVCVVCQVVCCPVVVHHDDGDDIDMDGDGNDCVPPPPDDDCDPVNVVVVVVVVVPDDDD

pLDDT: mean 78.77, std 11.79, range [38.03, 91.44]